Protein AF-A0A523G3W2-F1 (afdb_monomer_lite)

Foldseek 3Di:
DDDDPPDDPDPPDQDQQKDKAFWDDDPDQAIDGDNVHDIWIKGFAAALVRHGPWIKIDHPVCQLRIGTHPCPDQKHPLNLLVVQLVVLHEFEEDDGPVRCSVVVVGGMYGRDPVDQLLVSNPSHQAYEHQPPDPVVVVVSQVSNVVPDPDHHRHYDHPPDD

Radius of gyration: 18.16 Å; chains: 1; bounding box: 50×39×63 Å

pLDDT: mean 83.38, std 17.37, range [35.06, 98.19]

Sequence (161 aa):
MTADTQQAQAPPARVPVGFTTRIVLVGGGRFIHDPAGELAQIAGLRDRFDAIEDLVGWFPDTPGRWYLREGLSPVLGARELALAASFGDAIAIHPTPAAWVAAGGEGVCILDWRCSLAGCFEGVTAITTGHLEPGVAREIEKRLKRNFWRGLPRIGGRRGR

Structure (mmCIF, N/CA/C/O backbone):
data_AF-A0A523G3W2-F1
#
_entry.id   AF-A0A523G3W2-F1
#
loop_
_atom_site.group_PDB
_atom_site.id
_atom_site.type_symbol
_atom_site.label_atom_id
_atom_site.label_alt_id
_atom_site.label_comp_id
_atom_site.label_asym_id
_atom_site.label_entity_id
_atom_site.label_seq_id
_atom_site.pdbx_PDB_ins_code
_atom_site.Cartn_x
_atom_site.Cartn_y
_atom_site.Cartn_z
_atom_site.occupancy
_atom_site.B_iso_or_equiv
_atom_site.auth_seq_id
_atom_site.auth_comp_id
_atom_site.auth_asym_id
_atom_site.auth_atom_id
_atom_site.pdbx_PDB_model_num
ATOM 1 N N . MET A 1 1 ? 27.349 11.538 44.887 1.00 47.91 1 MET A N 1
ATOM 2 C CA . MET A 1 1 ? 26.063 11.253 44.216 1.00 47.91 1 MET A CA 1
ATOM 3 C C . MET A 1 1 ? 26.002 12.123 42.971 1.00 47.91 1 MET A C 1
ATOM 5 O O . MET A 1 1 ? 25.568 13.261 43.046 1.00 47.91 1 MET A O 1
ATOM 9 N N . THR A 1 2 ? 26.569 11.643 41.869 1.00 49.28 2 THR A N 1
ATOM 10 C CA . THR A 1 2 ? 26.552 12.318 40.563 1.00 49.28 2 THR A CA 1
ATOM 11 C C . THR A 1 2 ? 25.380 11.772 39.763 1.00 49.28 2 THR A C 1
ATOM 13 O O . THR A 1 2 ? 25.231 10.559 39.655 1.00 49.28 2 THR A O 1
ATOM 16 N N . ALA A 1 3 ? 24.519 12.669 39.288 1.00 48.66 3 ALA A N 1
ATOM 17 C CA . ALA A 1 3 ? 23.327 12.338 38.525 1.00 48.66 3 ALA A CA 1
ATOM 18 C C . ALA A 1 3 ? 23.711 11.737 37.164 1.00 48.66 3 ALA A C 1
ATOM 20 O O . ALA A 1 3 ? 24.388 12.389 36.368 1.00 48.66 3 ALA A O 1
ATOM 21 N N . ASP A 1 4 ? 23.268 10.504 36.918 1.00 53.09 4 ASP A N 1
ATOM 22 C CA . ASP A 1 4 ? 23.273 9.879 35.599 1.00 53.09 4 ASP A CA 1
ATOM 23 C C . ASP A 1 4 ? 22.257 10.604 34.714 1.00 53.09 4 ASP A C 1
ATOM 25 O O . ASP A 1 4 ? 21.041 10.437 34.836 1.00 53.09 4 ASP A O 1
ATOM 29 N N . THR A 1 5 ? 22.764 11.446 33.819 1.00 59.25 5 THR A N 1
ATOM 30 C CA . THR A 1 5 ? 21.982 11.989 32.711 1.00 59.25 5 THR A CA 1
ATOM 31 C C . THR A 1 5 ? 21.742 10.847 31.727 1.00 59.25 5 THR A C 1
ATOM 33 O O . THR A 1 5 ? 22.611 10.532 30.916 1.00 59.25 5 THR A O 1
ATOM 36 N N . GLN A 1 6 ? 20.569 10.210 31.797 1.00 50.75 6 GLN A N 1
ATOM 37 C CA . GLN A 1 6 ? 20.107 9.299 30.750 1.00 50.75 6 GLN A CA 1
ATOM 38 C C . GLN A 1 6 ? 20.016 10.072 29.429 1.00 50.75 6 GLN A C 1
ATOM 40 O O . GLN A 1 6 ? 19.106 10.869 29.205 1.00 50.75 6 GLN A O 1
ATOM 45 N N . GLN A 1 7 ? 20.994 9.844 28.556 1.00 48.69 7 GLN A N 1
ATOM 46 C CA . GLN A 1 7 ? 20.959 10.278 27.168 1.00 48.69 7 GLN A CA 1
ATOM 47 C C . GLN A 1 7 ? 19.760 9.609 26.493 1.00 48.69 7 GLN A C 1
ATOM 49 O O . GLN A 1 7 ? 19.732 8.390 26.323 1.00 48.69 7 GLN A O 1
ATOM 54 N N . ALA A 1 8 ? 18.758 10.409 26.126 1.00 54.47 8 ALA A N 1
ATOM 55 C CA . ALA A 1 8 ? 17.658 9.957 25.292 1.00 54.47 8 ALA A CA 1
ATOM 56 C C . ALA A 1 8 ? 18.246 9.400 23.988 1.00 54.47 8 ALA A C 1
ATOM 58 O O . ALA A 1 8 ? 18.846 10.137 23.202 1.00 54.47 8 ALA A O 1
ATOM 59 N N . GLN A 1 9 ? 18.123 8.087 23.787 1.00 41.81 9 GLN A N 1
ATOM 60 C CA . GLN A 1 9 ? 18.477 7.446 22.527 1.00 41.81 9 GLN A CA 1
ATOM 61 C C . GLN A 1 9 ? 17.684 8.126 21.412 1.00 41.81 9 GLN A C 1
ATOM 63 O O . GLN A 1 9 ? 16.452 8.169 21.454 1.00 41.81 9 GLN A O 1
ATOM 68 N N . ALA A 1 10 ? 18.398 8.677 20.428 1.00 47.41 10 ALA A N 1
ATOM 69 C CA . ALA A 1 10 ? 17.774 9.154 19.207 1.00 47.41 10 ALA A CA 1
ATOM 70 C C . ALA A 1 10 ? 16.936 8.007 18.615 1.00 47.41 10 ALA A C 1
ATOM 72 O O . ALA A 1 10 ? 17.406 6.861 18.614 1.00 47.41 10 ALA A O 1
ATOM 73 N N . PRO A 1 11 ? 15.706 8.275 18.143 1.00 48.88 11 PRO A N 1
ATOM 74 C CA . PRO A 1 11 ? 14.906 7.244 17.503 1.00 48.88 11 PRO A CA 1
ATOM 75 C C . PRO A 1 11 ? 15.721 6.628 16.356 1.00 48.88 11 PRO A C 1
ATOM 77 O O . PRO A 1 11 ? 16.436 7.362 15.663 1.00 48.88 11 PRO A O 1
ATOM 80 N N . PRO A 1 12 ? 15.661 5.299 16.160 1.00 49.03 12 PRO A N 1
ATOM 81 C CA . PRO A 1 12 ? 16.394 4.658 15.079 1.00 49.03 12 PRO A CA 1
ATOM 82 C C . PRO A 1 12 ? 16.034 5.328 13.750 1.00 49.03 12 PRO A C 1
ATOM 84 O O . PRO A 1 12 ? 14.876 5.693 13.523 1.00 49.03 12 PRO A O 1
ATOM 87 N N . ALA A 1 13 ? 17.033 5.505 12.881 1.00 51.28 13 ALA A N 1
ATOM 88 C CA . ALA A 1 13 ? 16.812 6.020 11.537 1.00 51.28 13 ALA A CA 1
ATOM 89 C C . ALA A 1 13 ? 15.697 5.202 10.868 1.00 51.28 13 ALA A C 1
ATOM 91 O O . ALA A 1 13 ? 15.768 3.971 10.832 1.00 51.28 13 ALA A O 1
ATOM 92 N N . ARG A 1 14 ? 14.644 5.877 10.384 1.00 56.44 14 ARG A N 1
ATOM 93 C CA . ARG A 1 14 ? 13.541 5.196 9.697 1.00 56.44 14 ARG A CA 1
ATOM 94 C C . ARG A 1 14 ? 14.113 4.465 8.485 1.00 56.44 14 ARG A C 1
ATOM 96 O O . ARG A 1 14 ? 14.764 5.078 7.640 1.00 56.44 14 ARG A O 1
ATOM 103 N N . VAL A 1 15 ? 13.870 3.159 8.415 1.00 58.75 15 VAL A N 1
ATOM 104 C CA . VAL A 1 15 ? 14.192 2.359 7.231 1.00 58.75 15 VAL A CA 1
ATOM 105 C C . VAL A 1 15 ? 13.437 2.970 6.045 1.00 58.75 15 VAL A C 1
ATOM 107 O O . VAL A 1 15 ? 12.243 3.249 6.188 1.00 58.75 15 VAL A O 1
ATOM 110 N N . PRO A 1 16 ? 14.092 3.207 4.894 1.00 65.62 16 PRO A N 1
ATOM 111 C CA . PRO A 1 16 ? 13.412 3.714 3.713 1.00 65.62 16 PRO A CA 1
ATOM 112 C C . PRO A 1 16 ? 12.199 2.846 3.378 1.00 65.62 16 PRO A C 1
ATOM 114 O O . PRO A 1 16 ? 12.294 1.622 3.281 1.00 65.62 16 PRO A O 1
ATOM 117 N N . VAL A 1 17 ? 11.053 3.496 3.201 1.00 80.56 17 VAL A N 1
ATOM 118 C CA . VAL A 1 17 ? 9.773 2.837 2.903 1.00 80.56 17 VAL A CA 1
ATOM 119 C C . VAL A 1 17 ? 9.744 2.293 1.465 1.00 80.56 17 VAL A C 1
ATOM 121 O O . VAL A 1 17 ? 8.943 1.420 1.130 1.00 80.56 17 VAL A O 1
ATOM 124 N N . GLY A 1 18 ? 10.677 2.751 0.628 1.00 87.88 18 GLY A N 1
ATOM 125 C CA . GLY A 1 18 ? 10.886 2.240 -0.714 1.00 87.88 18 GLY A CA 1
ATOM 126 C C . GLY A 1 18 ? 12.317 2.402 -1.216 1.00 87.88 18 GLY A C 1
ATOM 127 O O . GLY A 1 18 ? 13.159 3.039 -0.581 1.00 87.88 18 GLY A O 1
ATOM 128 N N . PHE A 1 19 ? 12.577 1.801 -2.369 1.00 93.56 19 PHE A N 1
ATOM 129 C CA . PHE A 1 19 ? 13.836 1.870 -3.099 1.00 93.56 19 PHE A CA 1
ATOM 130 C C . PHE A 1 19 ? 13.562 1.874 -4.603 1.00 93.56 19 PHE A C 1
ATOM 132 O O . PHE A 1 19 ? 12.473 1.524 -5.053 1.00 93.56 19 PHE A O 1
ATOM 139 N N . THR A 1 20 ? 14.555 2.257 -5.397 1.00 96.31 20 THR A N 1
ATOM 140 C CA . THR A 1 20 ? 14.437 2.272 -6.856 1.00 96.31 20 THR A CA 1
ATOM 141 C C . THR A 1 20 ? 15.146 1.062 -7.455 1.00 96.31 20 THR A C 1
ATOM 143 O O . THR A 1 20 ? 16.263 0.736 -7.054 1.00 96.31 20 THR A O 1
ATOM 146 N N . THR A 1 21 ? 14.518 0.401 -8.424 1.00 97.25 21 THR A N 1
ATOM 147 C CA . THR A 1 21 ? 15.160 -0.655 -9.219 1.00 97.25 21 THR A CA 1
ATOM 148 C C . THR A 1 21 ? 14.570 -0.723 -10.625 1.00 97.25 21 THR A C 1
ATOM 150 O O . THR A 1 21 ? 13.637 0.013 -10.939 1.00 97.25 21 THR A O 1
ATOM 153 N N . ARG A 1 22 ? 15.114 -1.581 -11.489 1.00 98.12 22 ARG A N 1
ATOM 154 C CA . ARG A 1 22 ? 14.573 -1.816 -12.829 1.00 98.12 22 ARG A CA 1
ATOM 155 C C . ARG A 1 22 ? 13.650 -3.029 -12.847 1.00 98.12 22 ARG A C 1
ATOM 157 O O . ARG A 1 22 ? 13.978 -4.081 -12.290 1.00 98.12 22 ARG A O 1
ATOM 164 N N . ILE A 1 23 ? 12.485 -2.862 -13.466 1.00 98.19 23 ILE A N 1
ATOM 165 C CA . ILE A 1 23 ? 11.457 -3.898 -13.565 1.00 98.19 23 ILE A CA 1
ATOM 166 C C . ILE A 1 23 ? 10.953 -4.044 -14.996 1.00 98.19 23 ILE A C 1
ATOM 168 O O . ILE A 1 23 ? 10.959 -3.098 -15.783 1.00 98.19 23 ILE A O 1
ATOM 172 N N . VAL A 1 24 ? 10.450 -5.231 -15.306 1.00 98.12 24 VAL A N 1
ATOM 173 C CA . VAL A 1 24 ? 9.630 -5.484 -16.492 1.00 98.12 24 VAL A CA 1
ATOM 174 C C . VAL A 1 24 ? 8.253 -5.920 -16.024 1.00 98.12 24 VAL A C 1
ATOM 176 O O . VAL A 1 24 ? 8.119 -6.702 -15.077 1.00 98.12 24 VAL A O 1
ATOM 179 N N . LEU A 1 25 ? 7.218 -5.398 -16.679 1.00 97.56 25 LEU A N 1
ATOM 180 C CA . LEU A 1 25 ? 5.854 -5.833 -16.425 1.00 97.56 25 LEU A CA 1
ATOM 181 C C . LEU A 1 25 ? 5.644 -7.228 -16.995 1.00 97.56 25 LEU A C 1
ATOM 183 O O . LEU A 1 25 ? 5.940 -7.492 -18.159 1.00 97.56 25 LEU A O 1
ATOM 187 N N . VAL A 1 26 ? 5.054 -8.093 -16.183 1.00 94.94 26 VAL A N 1
ATOM 188 C CA . VAL A 1 26 ? 4.529 -9.379 -16.634 1.00 94.94 26 VAL A CA 1
ATOM 189 C C . VAL A 1 26 ? 3.002 -9.323 -16.571 1.00 94.94 26 VAL A C 1
ATOM 191 O O . VAL A 1 26 ? 2.415 -8.487 -15.876 1.00 94.94 26 VAL A O 1
ATOM 194 N N . GLY A 1 27 ? 2.330 -10.139 -17.385 1.00 91.88 27 GLY A N 1
ATOM 195 C CA . GLY A 1 27 ? 0.873 -10.083 -17.534 1.00 91.88 27 GLY A CA 1
ATOM 196 C C . GLY A 1 27 ? 0.116 -10.131 -16.197 1.00 91.88 27 GLY A C 1
ATOM 197 O O . GLY A 1 27 ? 0.597 -10.676 -15.207 1.00 91.88 27 GLY A O 1
ATOM 198 N N . GLY A 1 28 ? -1.093 -9.562 -16.164 1.00 89.56 28 GLY A N 1
ATOM 199 C CA . GLY A 1 28 ? -1.961 -9.625 -14.980 1.00 89.56 28 GLY A CA 1
ATOM 200 C C . GLY A 1 28 ? -1.656 -8.601 -13.879 1.00 89.56 28 GLY A C 1
ATOM 201 O O . GLY A 1 28 ? -2.013 -8.837 -12.729 1.00 89.56 28 GLY A O 1
ATOM 202 N N . GLY A 1 29 ? -1.023 -7.469 -14.207 1.00 92.94 29 GLY A N 1
ATOM 203 C CA . GLY A 1 29 ? -0.720 -6.413 -13.227 1.00 92.94 29 GLY A CA 1
ATOM 204 C C . GLY A 1 29 ? 0.495 -6.733 -12.355 1.00 92.94 29 GLY A C 1
ATOM 205 O O . GLY A 1 29 ? 0.543 -6.352 -11.184 1.00 92.94 29 GLY A O 1
ATOM 206 N N . ARG A 1 30 ? 1.453 -7.468 -12.925 1.00 96.38 30 ARG A N 1
ATOM 207 C CA . ARG A 1 30 ? 2.603 -8.036 -12.230 1.00 96.38 30 ARG A CA 1
ATOM 208 C C . ARG A 1 30 ? 3.915 -7.450 -12.722 1.00 96.38 30 ARG A C 1
ATOM 210 O O . ARG A 1 30 ? 3.969 -6.867 -13.803 1.00 96.38 30 ARG A O 1
ATOM 217 N N . PHE A 1 31 ? 4.981 -7.636 -11.953 1.00 97.38 31 PHE A N 1
ATOM 218 C CA . PHE A 1 31 ? 6.328 -7.281 -12.391 1.00 97.38 31 PHE A CA 1
ATOM 219 C C . PHE A 1 31 ? 7.380 -8.269 -11.889 1.00 97.38 31 PHE A C 1
ATOM 221 O O . PHE A 1 31 ? 7.183 -8.950 -10.883 1.00 97.38 31 PHE A O 1
ATOM 228 N N . ILE A 1 32 ? 8.519 -8.293 -12.576 1.00 97.56 32 ILE A N 1
ATOM 229 C CA . ILE A 1 32 ? 9.749 -8.958 -12.136 1.00 97.56 32 ILE A CA 1
ATOM 230 C C . ILE A 1 32 ? 10.911 -7.965 -12.161 1.00 97.56 32 ILE A C 1
ATOM 232 O O . ILE A 1 32 ? 10.867 -6.970 -12.884 1.00 97.56 32 ILE A O 1
ATOM 236 N N . HIS A 1 33 ? 11.952 -8.234 -11.374 1.00 96.81 33 HIS A N 1
ATOM 237 C CA . HIS A 1 33 ? 13.202 -7.481 -11.450 1.00 96.81 33 HIS A CA 1
ATOM 238 C C . HIS A 1 33 ? 13.967 -7.850 -12.723 1.00 96.81 33 HIS A C 1
ATOM 240 O O . HIS A 1 33 ? 14.199 -9.032 -12.976 1.00 96.81 33 HIS A O 1
ATOM 246 N N . ASP A 1 34 ? 14.407 -6.842 -13.470 1.00 97.50 34 ASP A N 1
ATOM 247 C CA . ASP A 1 34 ? 15.191 -7.022 -14.688 1.00 97.50 34 ASP A CA 1
ATOM 248 C C . ASP A 1 34 ? 16.155 -5.834 -14.860 1.00 97.50 34 ASP A C 1
ATOM 250 O O . ASP A 1 34 ? 15.688 -4.703 -15.003 1.00 97.50 34 ASP A O 1
ATOM 254 N N . PRO A 1 35 ? 17.486 -6.042 -14.879 1.00 96.50 35 PRO A N 1
ATOM 255 C CA . PRO A 1 35 ? 18.461 -4.974 -15.113 1.00 96.50 35 PRO A CA 1
ATOM 256 C C . PRO A 1 35 ? 18.299 -4.225 -16.445 1.00 96.50 35 PRO A C 1
ATOM 258 O O . PRO A 1 35 ? 18.747 -3.084 -16.548 1.00 96.50 35 PRO A O 1
ATOM 261 N N . ALA A 1 36 ? 17.677 -4.835 -17.456 1.00 97.50 36 ALA A N 1
ATOM 262 C CA . ALA A 1 36 ? 17.349 -4.199 -18.732 1.00 97.50 36 ALA A CA 1
ATOM 263 C C . ALA A 1 36 ? 15.967 -3.518 -18.726 1.00 97.50 36 ALA A C 1
ATOM 265 O O . ALA A 1 36 ? 15.605 -2.848 -19.694 1.00 97.50 36 ALA A O 1
ATOM 266 N N . GLY A 1 37 ? 15.204 -3.675 -17.643 1.00 97.56 37 GLY A N 1
ATOM 267 C CA . GLY A 1 37 ? 13.868 -3.123 -17.474 1.00 97.56 37 GLY A CA 1
ATOM 268 C C . GLY A 1 37 ? 13.827 -1.610 -17.271 1.00 97.56 37 GLY A C 1
ATOM 269 O O . GLY A 1 37 ? 14.842 -0.904 -17.272 1.00 97.56 37 GLY A O 1
ATOM 270 N N . GLU A 1 38 ? 12.621 -1.104 -17.053 1.00 97.94 38 GLU A N 1
ATOM 271 C CA . GLU A 1 38 ? 12.352 0.309 -16.808 1.00 97.94 38 GLU A CA 1
ATOM 272 C C . GLU A 1 38 ? 12.528 0.651 -15.325 1.00 97.94 38 GLU A C 1
ATOM 274 O O . GLU A 1 38 ? 12.247 -0.162 -14.443 1.00 97.94 38 GLU A O 1
ATOM 279 N N . LEU A 1 39 ? 13.028 1.856 -15.040 1.00 98.19 39 LEU A N 1
ATOM 280 C CA . LEU A 1 39 ? 13.270 2.312 -13.676 1.00 98.19 39 LEU A CA 1
ATOM 281 C C . LEU A 1 39 ? 11.937 2.558 -12.950 1.00 98.19 39 LEU A C 1
ATOM 283 O O . LEU A 1 39 ? 11.132 3.385 -13.371 1.00 98.19 39 LEU A O 1
ATOM 287 N N . ALA A 1 40 ? 11.731 1.876 -11.829 1.00 97.94 40 ALA A N 1
ATOM 288 C CA . ALA A 1 40 ? 10.527 1.956 -11.017 1.00 97.94 40 ALA A CA 1
ATOM 289 C C . ALA A 1 40 ? 10.857 2.193 -9.542 1.00 97.94 40 ALA A C 1
ATOM 291 O O . ALA A 1 40 ? 11.912 1.797 -9.038 1.00 97.94 40 ALA A O 1
ATOM 292 N N . GLN A 1 41 ? 9.916 2.822 -8.842 1.00 97.56 41 GLN A N 1
ATOM 293 C CA . GLN A 1 41 ? 9.912 2.867 -7.384 1.00 97.56 41 GLN A CA 1
ATOM 294 C C . GLN A 1 41 ? 9.249 1.606 -6.847 1.00 97.56 41 GLN A C 1
ATOM 296 O O . GLN A 1 41 ? 8.223 1.184 -7.377 1.00 97.56 41 GLN A O 1
ATOM 301 N N . ILE A 1 42 ? 9.828 1.032 -5.797 1.00 97.06 42 ILE A N 1
ATOM 302 C CA . ILE A 1 42 ? 9.356 -0.177 -5.126 1.00 97.06 42 ILE A CA 1
ATOM 303 C C . ILE A 1 42 ? 9.115 0.133 -3.655 1.00 97.06 42 ILE A C 1
ATOM 305 O O . ILE A 1 42 ? 9.978 0.720 -3.007 1.00 97.06 42 ILE A O 1
ATOM 309 N N . ALA A 1 43 ? 7.990 -0.323 -3.112 1.00 95.56 43 ALA A N 1
ATOM 310 C CA . ALA A 1 43 ? 7.744 -0.385 -1.676 1.00 95.56 43 ALA A CA 1
ATOM 311 C C . ALA A 1 43 ? 7.488 -1.827 -1.230 1.00 95.56 43 ALA A C 1
ATOM 313 O O . ALA A 1 43 ? 6.874 -2.619 -1.949 1.00 95.56 43 ALA A O 1
ATOM 314 N N . GLY A 1 44 ? 7.963 -2.159 -0.029 1.00 93.31 44 GLY A N 1
ATOM 315 C CA . GLY A 1 44 ? 7.678 -3.445 0.601 1.00 93.31 44 GLY A CA 1
ATOM 316 C C . GLY A 1 44 ? 6.300 -3.440 1.250 1.00 93.31 44 GLY A C 1
ATOM 317 O O . GLY A 1 44 ? 6.011 -2.571 2.072 1.00 93.31 44 GLY A O 1
ATOM 318 N N . LEU A 1 45 ? 5.468 -4.423 0.915 1.00 91.94 45 LEU A N 1
ATOM 319 C CA . LEU A 1 45 ? 4.270 -4.733 1.681 1.00 91.94 45 LEU A CA 1
ATOM 320 C C . LEU A 1 45 ? 4.725 -5.521 2.895 1.00 91.94 45 LEU A C 1
ATOM 322 O O . LEU A 1 45 ? 5.303 -6.601 2.761 1.00 91.94 45 LEU A O 1
ATOM 326 N N . ARG A 1 46 ? 4.489 -4.950 4.069 1.00 91.38 46 ARG A N 1
ATOM 327 C CA . ARG A 1 46 ? 4.829 -5.572 5.340 1.00 91.38 46 ARG A CA 1
ATOM 328 C C . ARG A 1 46 ? 3.572 -6.081 6.017 1.00 91.38 46 ARG A C 1
ATOM 330 O O . ARG A 1 46 ? 2.546 -5.399 5.977 1.00 91.38 46 ARG A O 1
ATOM 337 N N . ASP A 1 47 ? 3.670 -7.247 6.637 1.00 90.81 47 ASP A N 1
ATOM 338 C CA . ASP A 1 47 ? 2.627 -7.770 7.507 1.00 90.81 47 ASP A CA 1
ATOM 339 C C . ASP A 1 47 ? 2.541 -6.968 8.818 1.00 90.81 47 ASP A C 1
ATOM 341 O O . ASP A 1 47 ? 3.261 -5.992 9.057 1.00 90.81 47 ASP A O 1
ATOM 345 N N . ARG A 1 48 ? 1.653 -7.398 9.716 1.00 89.00 48 ARG A N 1
ATOM 346 C CA . ARG A 1 48 ? 1.499 -6.773 11.038 1.00 89.00 48 ARG A CA 1
ATOM 347 C C . ARG A 1 48 ? 2.720 -6.930 11.959 1.00 89.00 48 ARG A C 1
ATOM 349 O O . ARG A 1 48 ? 2.794 -6.236 12.970 1.00 89.00 48 ARG A O 1
ATOM 356 N N . PHE A 1 49 ? 3.636 -7.843 11.641 1.00 87.62 49 PHE A N 1
ATOM 357 C CA . PHE A 1 49 ? 4.871 -8.120 12.375 1.00 87.62 49 PHE A CA 1
ATOM 358 C C . PHE A 1 49 ? 6.108 -7.499 11.710 1.00 87.62 49 PHE A C 1
ATOM 360 O O . PHE A 1 49 ? 7.225 -7.767 12.146 1.00 87.62 49 PHE A O 1
ATOM 367 N N . ASP A 1 50 ? 5.908 -6.631 10.712 1.00 86.44 50 ASP A N 1
ATOM 368 C CA . ASP A 1 50 ? 6.951 -5.928 9.961 1.00 86.44 50 ASP A CA 1
ATOM 369 C C . ASP A 1 50 ? 7.743 -6.796 8.961 1.00 86.44 50 ASP A C 1
ATOM 371 O O . ASP A 1 50 ? 8.716 -6.320 8.363 1.0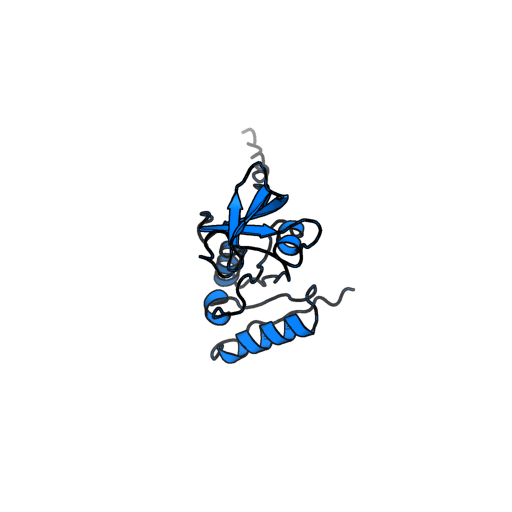0 86.44 50 ASP A O 1
ATOM 375 N N . ALA A 1 51 ? 7.324 -8.043 8.726 1.00 89.19 51 ALA A N 1
ATOM 376 C CA . ALA A 1 51 ? 7.927 -8.933 7.739 1.00 89.19 51 ALA A CA 1
ATOM 377 C C . ALA A 1 51 ? 7.456 -8.578 6.323 1.00 89.19 51 ALA A C 1
ATOM 379 O O . ALA A 1 51 ? 6.280 -8.306 6.106 1.00 89.19 51 ALA A O 1
ATOM 380 N N . ILE A 1 52 ? 8.367 -8.579 5.342 1.00 90.81 52 ILE A N 1
ATOM 381 C CA . ILE A 1 52 ? 8.013 -8.311 3.940 1.00 90.81 52 ILE A CA 1
ATOM 382 C C . ILE A 1 52 ? 7.268 -9.526 3.375 1.00 90.81 52 ILE A C 1
ATOM 384 O O . ILE A 1 52 ? 7.864 -10.590 3.220 1.00 90.81 52 ILE A O 1
ATOM 388 N N . GLU A 1 53 ? 5.995 -9.347 3.030 1.00 92.56 53 GLU A N 1
ATOM 389 C CA . GLU A 1 53 ? 5.165 -10.363 2.372 1.00 92.56 53 GLU A CA 1
ATOM 390 C C . GLU A 1 53 ? 5.191 -10.230 0.850 1.00 92.56 53 GLU A C 1
ATOM 392 O O . GLU A 1 53 ? 5.112 -11.226 0.140 1.00 92.56 53 GLU A O 1
ATOM 397 N N . ASP A 1 54 ? 5.296 -9.007 0.331 1.00 93.94 54 ASP A N 1
ATOM 398 C CA . ASP A 1 54 ? 5.213 -8.744 -1.105 1.00 93.94 54 ASP A CA 1
ATOM 399 C C . ASP A 1 54 ? 5.873 -7.403 -1.461 1.00 93.94 54 ASP A C 1
ATOM 401 O O . ASP A 1 54 ? 6.304 -6.646 -0.589 1.00 93.94 54 ASP A O 1
ATOM 405 N N . LEU A 1 55 ? 5.947 -7.090 -2.753 1.00 95.81 55 LEU A N 1
ATOM 406 C CA . LEU A 1 55 ? 6.427 -5.816 -3.273 1.00 95.81 55 LEU A CA 1
ATOM 407 C C . LEU A 1 55 ? 5.376 -5.177 -4.183 1.00 95.81 55 LEU A C 1
ATOM 409 O O . LEU A 1 55 ? 4.749 -5.850 -5.003 1.00 95.81 55 LEU A O 1
ATOM 413 N N . VAL A 1 56 ? 5.253 -3.855 -4.098 1.00 97.25 56 VAL A N 1
ATOM 414 C CA . VAL A 1 56 ? 4.495 -3.042 -5.053 1.00 97.25 56 VAL A CA 1
ATOM 415 C C . VAL A 1 56 ? 5.439 -2.093 -5.767 1.00 97.25 56 VAL A C 1
ATOM 417 O O . VAL A 1 56 ? 6.264 -1.439 -5.133 1.00 97.25 56 VAL A O 1
ATOM 420 N N . GLY A 1 57 ? 5.316 -2.034 -7.089 1.00 97.12 57 GLY A N 1
ATOM 421 C CA . GLY A 1 57 ? 6.106 -1.170 -7.952 1.00 97.12 57 GLY A CA 1
ATOM 422 C C . GLY A 1 57 ? 5.243 -0.201 -8.750 1.00 97.12 57 GLY A C 1
ATOM 423 O O . GLY A 1 57 ? 4.126 -0.537 -9.141 1.00 97.12 57 GLY A O 1
ATOM 424 N N . TRP A 1 58 ? 5.754 0.997 -9.014 1.00 97.75 58 TRP A N 1
ATOM 425 C CA . TRP A 1 58 ? 5.144 1.971 -9.922 1.00 97.75 58 TRP A CA 1
ATOM 426 C C . TRP A 1 58 ? 6.217 2.750 -10.678 1.00 97.75 58 TRP A C 1
ATOM 428 O O . TRP A 1 58 ? 7.330 2.957 -10.182 1.00 97.75 58 TRP A O 1
ATOM 438 N N . PHE A 1 59 ? 5.874 3.208 -11.880 1.00 97.38 59 PHE A N 1
ATOM 439 C CA . PHE A 1 59 ? 6.761 4.073 -12.651 1.00 97.38 59 PHE A CA 1
ATOM 440 C C . PHE A 1 59 ? 6.615 5.526 -12.179 1.00 97.38 59 PHE A C 1
ATOM 442 O O . PHE A 1 59 ? 5.482 5.968 -11.951 1.00 97.38 59 PHE A O 1
ATOM 449 N N . PRO A 1 60 ? 7.718 6.287 -12.033 1.00 94.94 60 PRO A N 1
ATOM 450 C CA . PRO A 1 60 ? 7.673 7.680 -11.581 1.00 94.94 60 PRO A CA 1
ATOM 451 C C . PRO A 1 60 ? 6.762 8.580 -12.421 1.00 94.94 60 PRO A C 1
ATOM 453 O O . PRO A 1 60 ? 6.097 9.449 -11.866 1.00 94.94 60 PRO A O 1
ATOM 456 N N . ASP A 1 61 ? 6.678 8.322 -13.728 1.00 96.12 61 ASP A N 1
ATOM 457 C CA . ASP A 1 61 ? 5.859 9.105 -14.660 1.00 96.12 61 ASP A CA 1
ATOM 458 C C . ASP A 1 61 ? 4.364 8.750 -14.586 1.00 96.12 61 ASP A C 1
ATOM 460 O O . ASP A 1 61 ? 3.511 9.486 -15.080 1.00 96.12 61 ASP A O 1
ATOM 464 N N . THR A 1 62 ? 4.015 7.625 -13.949 1.00 95.38 62 THR A N 1
ATOM 465 C CA . THR A 1 62 ? 2.626 7.165 -13.787 1.00 95.38 62 THR A CA 1
ATOM 466 C C . THR A 1 62 ? 2.344 6.653 -12.364 1.00 95.38 62 THR A C 1
ATOM 468 O O . THR A 1 62 ? 1.888 5.524 -12.183 1.00 95.38 62 THR A O 1
ATOM 471 N N . PRO A 1 63 ? 2.514 7.485 -11.315 1.00 94.50 63 PRO A N 1
ATOM 472 C CA . PRO A 1 63 ? 2.452 7.048 -9.912 1.00 94.50 63 PRO A CA 1
ATOM 473 C C . PRO A 1 63 ? 1.050 6.612 -9.452 1.00 94.50 63 PRO A C 1
ATOM 475 O O . PRO A 1 63 ? 0.892 6.028 -8.380 1.00 94.50 63 PRO A O 1
ATOM 478 N N . GLY A 1 64 ? 0.019 6.903 -10.253 1.00 93.44 64 GLY A N 1
ATOM 479 C CA . GLY A 1 64 ? -1.350 6.421 -10.058 1.00 93.44 64 GLY A CA 1
ATOM 480 C C . GLY A 1 64 ? -1.596 4.993 -10.549 1.00 93.44 64 GLY A C 1
ATOM 481 O O . GLY A 1 64 ? -2.681 4.465 -10.325 1.00 93.44 64 GLY A O 1
ATOM 482 N N . ARG A 1 65 ? -0.622 4.362 -11.217 1.00 95.56 65 ARG A N 1
ATOM 483 C CA . ARG A 1 65 ? -0.689 2.968 -11.659 1.00 95.56 65 ARG A CA 1
ATOM 484 C C . ARG A 1 65 ? 0.441 2.178 -11.010 1.00 95.56 65 ARG A C 1
ATOM 486 O O . ARG A 1 65 ? 1.604 2.551 -11.107 1.00 95.56 65 ARG A O 1
ATOM 493 N N . TRP A 1 66 ? 0.086 1.068 -10.377 1.00 96.75 66 TRP A N 1
ATOM 494 C CA . TRP A 1 66 ? 1.030 0.200 -9.683 1.00 96.75 66 TRP A CA 1
ATOM 495 C C . TRP A 1 66 ? 0.839 -1.264 -10.067 1.00 96.75 66 TRP A C 1
ATOM 497 O O . TRP A 1 66 ? -0.184 -1.656 -10.632 1.00 96.75 66 TRP A O 1
ATOM 507 N N . TYR A 1 67 ? 1.850 -2.058 -9.743 1.00 97.06 67 TYR A N 1
ATOM 508 C CA . TYR A 1 67 ? 1.974 -3.466 -10.085 1.00 97.06 67 TYR A CA 1
ATOM 509 C C . TYR A 1 67 ? 2.464 -4.224 -8.858 1.00 97.06 67 TYR A C 1
ATOM 511 O O . TYR A 1 67 ? 3.289 -3.716 -8.103 1.00 97.06 67 TYR A O 1
ATOM 519 N N . LEU A 1 68 ? 1.962 -5.434 -8.651 1.00 96.19 68 LEU A N 1
ATOM 520 C CA . LEU A 1 68 ? 2.316 -6.267 -7.500 1.00 96.19 68 LEU A CA 1
ATOM 521 C C . LEU A 1 68 ? 3.247 -7.383 -7.943 1.00 96.19 68 LEU A C 1
ATOM 523 O O . LEU A 1 68 ? 3.045 -7.940 -9.019 1.00 96.19 68 LEU A O 1
ATOM 527 N N . ARG A 1 69 ? 4.211 -7.778 -7.117 1.00 95.88 69 ARG A N 1
ATOM 528 C CA . ARG A 1 69 ? 5.061 -8.924 -7.447 1.00 95.88 69 ARG A CA 1
ATOM 529 C C . ARG A 1 69 ? 4.265 -10.228 -7.336 1.00 95.88 69 ARG A C 1
ATOM 531 O O . ARG A 1 69 ? 3.970 -10.838 -8.358 1.00 95.88 69 ARG A O 1
ATOM 538 N N . GLU A 1 70 ? 3.819 -10.582 -6.134 1.00 93.81 70 GLU A N 1
ATOM 539 C CA . GLU A 1 70 ? 3.110 -11.842 -5.844 1.00 93.81 70 GLU A CA 1
ATOM 540 C C . GLU A 1 70 ? 1.617 -11.626 -5.537 1.00 93.81 70 GLU A C 1
ATOM 542 O O . GLU A 1 70 ? 0.764 -12.456 -5.843 1.00 93.81 70 GLU A O 1
ATOM 547 N N . GLY A 1 71 ? 1.240 -10.434 -5.065 1.00 91.31 71 GLY A N 1
ATOM 548 C CA . GLY A 1 71 ? -0.141 -9.987 -4.827 1.00 91.31 71 GLY A CA 1
ATOM 549 C C . GLY A 1 71 ? -0.764 -10.673 -3.635 1.00 91.31 71 GLY A C 1
ATOM 550 O O . GLY A 1 71 ? -1.912 -11.103 -3.701 1.00 91.31 71 GLY A O 1
ATOM 551 N N . LEU A 1 72 ? 0.038 -10.814 -2.586 1.00 89.75 72 LEU A N 1
ATOM 552 C CA . LEU A 1 72 ? -0.314 -11.570 -1.392 1.00 89.75 72 LEU A CA 1
ATOM 553 C C . LEU A 1 72 ? -1.075 -10.722 -0.376 1.00 89.75 72 LEU A C 1
ATOM 555 O O . LEU A 1 72 ? -1.860 -11.266 0.394 1.00 89.75 72 LEU A O 1
ATOM 559 N N . SER A 1 73 ? -0.899 -9.398 -0.412 1.00 89.88 73 SER A N 1
ATOM 560 C CA . SER A 1 73 ? -1.570 -8.483 0.507 1.00 89.88 73 SER A CA 1
ATOM 561 C C . SER A 1 73 ? -2.367 -7.402 -0.237 1.00 89.88 73 SER A C 1
ATOM 563 O O . SER A 1 73 ? -1.875 -6.808 -1.202 1.00 89.88 73 SER A O 1
ATOM 565 N N . PRO A 1 74 ? -3.613 -7.121 0.195 1.00 92.25 74 PRO A N 1
ATOM 566 C CA . PRO A 1 74 ? -4.472 -6.134 -0.446 1.00 92.25 74 PRO A CA 1
ATOM 567 C C . PRO A 1 74 ? -4.185 -4.691 -0.005 1.00 92.25 74 PRO A C 1
ATOM 569 O O . PRO A 1 74 ? -4.811 -3.773 -0.541 1.00 92.25 74 PRO A O 1
ATOM 572 N N . VAL A 1 75 ? -3.300 -4.467 0.976 1.00 94.38 75 VAL A N 1
ATOM 573 C CA . VAL A 1 75 ? -3.028 -3.142 1.557 1.00 94.38 75 VAL A CA 1
ATOM 574 C C . VAL A 1 75 ? -1.541 -2.926 1.859 1.00 94.38 75 VAL A C 1
ATOM 576 O O . VAL A 1 75 ? -0.833 -3.844 2.265 1.00 94.38 75 VAL A O 1
ATOM 579 N N . LEU A 1 76 ? -1.081 -1.681 1.720 1.00 94.88 76 LEU A N 1
ATOM 580 C CA . LEU A 1 76 ? 0.121 -1.181 2.394 1.00 94.88 76 LEU A CA 1
ATOM 581 C C . LEU A 1 76 ? -0.241 -0.693 3.797 1.00 94.88 76 LEU A C 1
ATOM 583 O O . LEU A 1 76 ? -1.344 -0.184 4.005 1.00 94.88 76 LEU A O 1
ATOM 587 N N . GLY A 1 77 ? 0.714 -0.792 4.720 1.00 93.69 77 GLY A N 1
ATOM 588 C CA . GLY A 1 77 ? 0.563 -0.306 6.091 1.00 93.69 77 GLY A CA 1
ATOM 589 C C . GLY A 1 77 ? -0.230 -1.245 7.007 1.00 93.69 77 GLY A C 1
ATOM 590 O O . GLY A 1 77 ? -1.005 -0.789 7.847 1.00 93.69 77 GLY A O 1
ATOM 591 N N . ALA A 1 78 ? -0.103 -2.568 6.829 1.00 93.31 78 ALA A N 1
ATOM 592 C CA . ALA A 1 78 ? -0.837 -3.545 7.644 1.00 93.31 78 ALA A CA 1
ATOM 593 C C . ALA A 1 78 ? -0.456 -3.471 9.134 1.00 93.31 78 ALA A C 1
ATOM 595 O O . ALA A 1 78 ? -1.293 -3.698 10.009 1.00 93.31 78 ALA A O 1
ATOM 596 N N . ARG A 1 79 ? 0.794 -3.105 9.434 1.00 92.56 79 ARG A N 1
ATOM 597 C CA . ARG A 1 79 ? 1.258 -2.832 10.795 1.00 92.56 79 ARG A CA 1
ATOM 598 C C . ARG A 1 79 ? 0.570 -1.606 11.388 1.00 92.56 79 ARG A C 1
ATOM 600 O O . ARG A 1 79 ? 0.045 -1.685 12.492 1.00 92.56 79 ARG A O 1
ATOM 607 N N . GLU A 1 80 ? 0.536 -0.497 10.664 1.00 93.12 80 GLU A N 1
ATOM 608 C CA . GLU A 1 80 ? -0.117 0.751 11.064 1.00 93.12 80 GLU A CA 1
ATOM 609 C C . GLU A 1 80 ? -1.607 0.514 11.317 1.00 93.12 80 GLU A C 1
ATOM 611 O O . GLU A 1 80 ? -2.156 1.004 12.301 1.00 93.12 80 GLU A O 1
ATOM 616 N N . LEU A 1 81 ? -2.238 -0.306 10.477 1.00 92.88 81 LEU A N 1
ATOM 617 C CA . LEU A 1 81 ? -3.621 -0.744 10.629 1.00 92.88 81 LEU A CA 1
ATOM 618 C C . LEU A 1 81 ? -3.838 -1.537 11.927 1.00 92.88 81 LEU A C 1
ATOM 620 O O . LEU A 1 81 ? -4.766 -1.243 12.678 1.00 92.88 81 LEU A O 1
ATOM 624 N N . ALA A 1 82 ? -2.953 -2.492 12.229 1.00 92.25 82 ALA A N 1
ATOM 625 C CA . ALA A 1 82 ? -3.002 -3.277 13.462 1.00 92.25 82 ALA A CA 1
ATOM 626 C C . ALA A 1 82 ? -2.759 -2.419 14.717 1.00 92.25 82 ALA A C 1
ATOM 628 O O . ALA A 1 82 ? -3.415 -2.620 15.742 1.00 92.25 82 ALA A O 1
ATOM 629 N N . LEU A 1 83 ? -1.849 -1.443 14.638 1.00 92.62 83 LEU A N 1
ATOM 630 C CA . LEU A 1 83 ? -1.605 -0.479 15.711 1.00 92.62 83 LEU A CA 1
ATOM 631 C C . LEU A 1 83 ? -2.837 0.407 15.933 1.00 92.62 83 LEU A C 1
ATOM 633 O O . LEU A 1 83 ? -3.302 0.512 17.064 1.00 92.62 83 LEU A O 1
ATOM 637 N N . ALA A 1 84 ? -3.422 0.964 14.869 1.00 92.94 84 ALA A N 1
ATOM 638 C CA . ALA A 1 84 ? -4.634 1.777 14.956 1.00 92.94 84 ALA A CA 1
ATOM 639 C C . ALA A 1 84 ? -5.812 1.002 15.564 1.00 92.94 84 ALA A C 1
ATOM 641 O O . ALA A 1 84 ? -6.519 1.530 16.420 1.00 92.94 84 ALA A O 1
ATOM 642 N N . ALA A 1 85 ? -5.991 -0.267 15.188 1.00 91.50 85 ALA A N 1
ATOM 643 C CA . ALA A 1 85 ? -7.003 -1.133 15.787 1.00 91.50 85 ALA A CA 1
ATOM 644 C C . ALA A 1 85 ? -6.735 -1.414 17.278 1.00 91.50 85 ALA A C 1
ATOM 646 O O . ALA A 1 85 ? -7.665 -1.440 18.081 1.00 91.50 85 ALA A O 1
ATOM 647 N N . SER A 1 86 ? -5.467 -1.593 17.662 1.00 92.75 86 SER A N 1
ATOM 648 C CA . SER A 1 86 ? -5.080 -1.894 19.048 1.00 92.75 86 SER A CA 1
ATOM 649 C C . SER A 1 86 ? -5.201 -0.685 19.979 1.00 92.75 86 SER A C 1
ATOM 651 O O . SER A 1 86 ? -5.610 -0.834 21.128 1.00 92.75 86 SER A O 1
ATOM 653 N N . PHE A 1 87 ? -4.851 0.508 19.493 1.00 92.50 87 PHE A N 1
ATOM 654 C CA . PHE A 1 87 ? -4.847 1.741 20.287 1.00 92.50 87 PHE A CA 1
ATOM 655 C C . PHE A 1 87 ? -6.109 2.595 20.109 1.00 92.50 87 PHE A C 1
ATOM 657 O O . PHE A 1 87 ? -6.325 3.535 20.870 1.00 92.50 87 PHE A O 1
ATOM 664 N N . GLY A 1 88 ? -6.973 2.257 19.148 1.00 88.44 88 GLY A N 1
ATOM 665 C CA . GLY A 1 88 ? -8.166 3.039 18.825 1.00 88.44 88 GLY A CA 1
ATOM 666 C C . GLY A 1 88 ? -7.855 4.367 18.128 1.00 88.44 88 GLY A C 1
ATOM 667 O O . GLY A 1 88 ? -8.684 5.279 18.165 1.00 88.44 88 GLY A O 1
ATOM 668 N N . ASP A 1 89 ? -6.676 4.479 17.514 1.00 90.31 89 ASP A N 1
ATOM 669 C CA . ASP A 1 89 ? -6.232 5.675 16.808 1.00 90.31 89 ASP A CA 1
ATOM 670 C C . ASP A 1 89 ? -6.874 5.791 15.421 1.00 90.31 89 ASP A C 1
ATOM 672 O O . ASP A 1 89 ? -7.244 4.808 14.773 1.00 90.31 89 ASP A O 1
ATOM 676 N N . ALA A 1 90 ? -6.985 7.027 14.936 1.00 90.56 90 ALA A N 1
ATOM 677 C CA . ALA A 1 90 ? -7.434 7.279 13.577 1.00 90.56 90 ALA A CA 1
ATOM 678 C C . ALA A 1 90 ? -6.322 6.970 12.570 1.00 90.56 90 ALA A C 1
ATOM 680 O O . ALA A 1 90 ? -5.191 7.419 12.745 1.00 90.56 90 ALA A O 1
ATOM 681 N N . ILE A 1 91 ? -6.661 6.294 11.470 1.00 93.31 91 ILE A N 1
ATOM 682 C CA . ILE A 1 91 ? -5.687 5.955 10.428 1.00 93.31 91 ILE A CA 1
ATOM 683 C C . ILE A 1 91 ? -5.946 6.697 9.115 1.00 93.31 91 ILE A C 1
ATOM 685 O O . ILE A 1 91 ? -7.081 6.792 8.648 1.00 93.31 91 ILE A O 1
ATOM 689 N N . ALA A 1 92 ? -4.890 7.248 8.517 1.00 93.88 92 ALA A N 1
ATOM 690 C CA . ALA A 1 92 ? -4.971 7.914 7.220 1.00 93.88 92 ALA A CA 1
ATOM 691 C C . ALA A 1 92 ? -4.995 6.899 6.076 1.00 93.88 92 ALA A C 1
ATOM 693 O O . ALA A 1 92 ? -4.205 5.956 6.075 1.00 93.88 92 ALA A O 1
ATOM 694 N N . ILE A 1 93 ? -5.870 7.114 5.090 1.00 93.81 93 ILE A N 1
ATOM 695 C CA . ILE A 1 93 ? -5.855 6.353 3.834 1.00 93.81 93 ILE A CA 1
ATOM 696 C C . ILE A 1 93 ? -5.272 7.214 2.719 1.00 93.81 93 ILE A C 1
ATOM 698 O O . ILE A 1 93 ? -5.723 8.336 2.482 1.00 93.81 93 ILE A O 1
ATOM 702 N N . HIS A 1 94 ? -4.316 6.640 1.997 1.00 93.94 94 HIS A N 1
ATOM 703 C CA . HIS A 1 94 ? -3.642 7.236 0.853 1.00 93.94 94 HIS A CA 1
ATOM 704 C C . HIS A 1 94 ? -4.139 6.63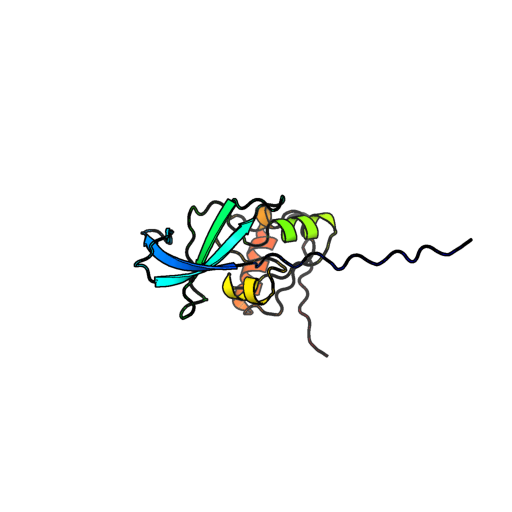7 -0.464 1.00 93.94 94 HIS A C 1
ATOM 706 O O . HIS A 1 94 ? -4.399 5.431 -0.540 1.00 93.94 94 HIS A O 1
ATOM 712 N N . PRO A 1 95 ? -4.254 7.456 -1.524 1.00 92.06 95 PRO 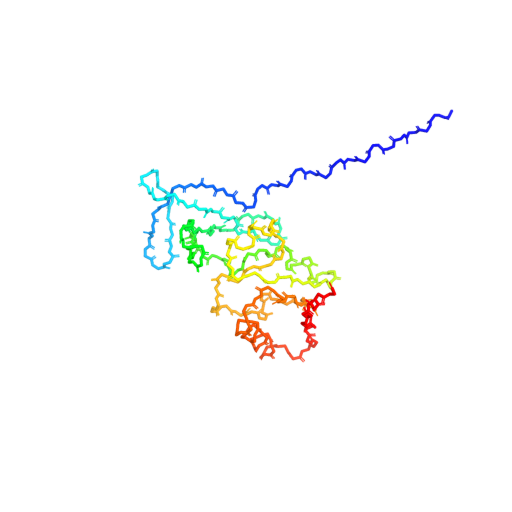A N 1
ATOM 713 C CA . PRO A 1 95 ? -4.865 7.035 -2.782 1.00 92.06 95 PRO A CA 1
ATOM 714 C C . PRO A 1 95 ? -3.962 6.124 -3.620 1.00 92.06 95 PRO A C 1
ATOM 716 O O . PRO A 1 95 ? -4.466 5.382 -4.458 1.00 92.06 95 PRO A O 1
ATOM 719 N N . THR A 1 96 ? -2.642 6.202 -3.431 1.00 94.00 96 THR A N 1
ATOM 720 C CA . THR A 1 96 ? -1.652 5.464 -4.224 1.00 94.00 96 THR A CA 1
ATOM 721 C C . THR A 1 96 ? -0.461 5.043 -3.358 1.00 94.00 96 THR A C 1
ATOM 723 O O . THR A 1 96 ? -0.174 5.704 -2.352 1.00 94.00 96 THR A O 1
ATOM 726 N N . PRO A 1 97 ? 0.290 3.998 -3.760 1.00 95.75 97 PRO A N 1
ATOM 727 C CA . PRO A 1 97 ? 1.548 3.632 -3.106 1.00 95.75 97 PRO A CA 1
ATOM 728 C C . PRO A 1 97 ? 2.544 4.794 -3.055 1.00 95.75 97 PRO A C 1
ATOM 730 O O . PRO A 1 97 ? 3.189 5.020 -2.035 1.00 95.75 97 PRO A O 1
ATOM 733 N N . ALA A 1 98 ? 2.606 5.586 -4.129 1.00 95.25 98 ALA A N 1
ATOM 734 C CA . ALA A 1 98 ? 3.455 6.768 -4.204 1.00 95.25 98 ALA A CA 1
ATOM 735 C C . ALA A 1 98 ? 3.097 7.812 -3.134 1.00 95.25 98 ALA A C 1
ATOM 737 O O . ALA A 1 98 ? 3.988 8.344 -2.476 1.00 95.25 98 ALA A O 1
ATOM 738 N N . ALA A 1 99 ? 1.803 8.081 -2.926 1.00 93.38 99 ALA A N 1
ATOM 739 C CA . ALA A 1 99 ? 1.341 9.008 -1.894 1.00 93.38 99 ALA A CA 1
ATOM 740 C C . ALA A 1 99 ? 1.643 8.487 -0.479 1.00 93.38 99 ALA A C 1
ATOM 742 O O . ALA A 1 99 ? 2.068 9.259 0.377 1.00 93.38 99 ALA A O 1
ATOM 743 N N . TRP A 1 100 ? 1.500 7.178 -0.250 1.00 94.88 100 TRP A N 1
ATOM 744 C CA . TRP A 1 100 ? 1.856 6.547 1.025 1.00 94.88 100 TRP A CA 1
ATOM 745 C C . TRP A 1 100 ? 3.361 6.638 1.322 1.00 94.88 100 TRP A C 1
ATOM 747 O O . TRP A 1 100 ? 3.751 7.006 2.429 1.00 94.88 100 TRP A O 1
ATOM 757 N N . VAL A 1 101 ? 4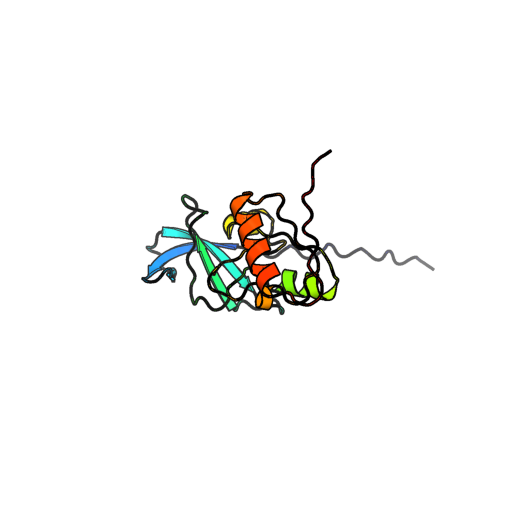.223 6.398 0.324 1.00 94.44 101 VAL A N 1
ATOM 758 C CA . VAL A 1 101 ? 5.676 6.598 0.470 1.00 94.44 101 VAL A CA 1
ATOM 759 C C . VAL A 1 101 ? 6.020 8.068 0.708 1.00 94.44 101 VAL A C 1
ATOM 761 O O . VAL A 1 101 ? 6.850 8.359 1.568 1.00 94.44 101 VAL A O 1
ATOM 764 N N . ALA A 1 102 ? 5.368 9.002 0.009 1.00 92.19 102 ALA A N 1
ATOM 765 C CA . ALA A 1 102 ? 5.561 10.437 0.228 1.00 92.19 102 ALA A CA 1
ATOM 766 C C . ALA A 1 102 ? 5.146 10.880 1.645 1.00 92.19 102 ALA A C 1
ATOM 768 O O . ALA A 1 102 ? 5.742 11.801 2.198 1.00 92.19 102 ALA A O 1
ATOM 769 N N . ALA A 1 103 ? 4.180 10.190 2.257 1.00 91.19 103 ALA A N 1
ATOM 770 C CA . ALA A 1 103 ? 3.793 10.355 3.657 1.00 91.19 103 ALA A CA 1
ATOM 771 C C . ALA A 1 103 ? 4.718 9.616 4.647 1.00 91.19 103 ALA A C 1
ATOM 773 O O . ALA A 1 103 ? 4.399 9.499 5.828 1.00 91.19 103 ALA A O 1
ATOM 774 N N . GLY A 1 104 ? 5.857 9.087 4.188 1.00 91.00 104 GLY A N 1
ATOM 775 C CA . GLY A 1 104 ? 6.818 8.387 5.037 1.00 91.00 104 GLY A CA 1
ATOM 776 C C . GLY A 1 104 ? 6.333 7.026 5.534 1.00 91.00 104 GLY A C 1
ATOM 777 O O . GLY A 1 104 ? 6.829 6.561 6.559 1.00 91.00 104 GLY A O 1
ATOM 778 N N . GLY A 1 105 ? 5.384 6.400 4.830 1.00 91.12 105 GLY A N 1
ATOM 779 C CA . GLY A 1 105 ? 4.816 5.100 5.192 1.00 91.12 105 GLY A CA 1
ATOM 780 C C . GLY A 1 105 ? 3.752 5.154 6.289 1.00 91.12 105 GLY A C 1
ATOM 781 O O . GLY A 1 105 ? 3.307 4.113 6.759 1.00 91.12 105 GLY A O 1
ATOM 782 N N . GLU A 1 106 ? 3.329 6.347 6.710 1.00 91.12 106 GLU A N 1
ATOM 783 C CA . GLU A 1 106 ? 2.326 6.499 7.762 1.00 91.12 106 GLU A CA 1
ATOM 784 C C . GLU A 1 106 ? 0.903 6.345 7.209 1.00 91.12 106 GLU A C 1
ATOM 786 O O . GLU A 1 106 ? 0.503 7.025 6.262 1.00 91.12 106 GLU A O 1
ATOM 791 N N . GLY A 1 107 ? 0.110 5.474 7.835 1.00 93.56 107 GLY A N 1
ATOM 792 C CA . GLY A 1 107 ? -1.245 5.145 7.396 1.00 93.56 107 GLY A CA 1
ATOM 793 C C . GLY A 1 107 ? -1.272 3.955 6.439 1.00 93.56 107 GLY A C 1
ATOM 794 O O . GLY A 1 107 ? -0.406 3.089 6.488 1.00 93.56 107 GLY A O 1
ATOM 795 N N . VAL A 1 108 ? -2.285 3.899 5.576 1.00 95.19 108 VAL A N 1
ATOM 796 C CA . VAL A 1 108 ? -2.587 2.733 4.727 1.00 95.19 108 VAL A CA 1
ATOM 797 C C . VAL A 1 108 ? -2.837 3.158 3.290 1.00 95.19 108 VAL A C 1
ATOM 799 O O . VAL A 1 108 ? -3.375 4.232 3.033 1.00 95.19 108 VAL A O 1
ATOM 802 N N . CYS A 1 109 ? -2.513 2.288 2.338 1.00 95.06 109 CYS A N 1
ATOM 803 C CA . CYS A 1 109 ? -2.979 2.399 0.957 1.00 95.06 109 CYS A CA 1
ATOM 804 C C . CYS A 1 109 ? -3.672 1.100 0.534 1.00 95.06 109 CYS A C 1
ATOM 806 O O . CYS A 1 109 ? -3.147 0.015 0.770 1.00 95.06 109 CYS A O 1
ATOM 808 N N . ILE A 1 110 ? -4.844 1.200 -0.095 1.00 94.25 110 ILE A N 1
ATOM 809 C CA . ILE A 1 110 ? -5.579 0.041 -0.621 1.00 94.25 110 ILE A CA 1
ATOM 810 C C . ILE A 1 110 ? -5.030 -0.300 -2.009 1.00 94.25 110 ILE A C 1
ATOM 812 O O . ILE A 1 110 ? -5.146 0.499 -2.938 1.00 94.25 110 ILE A O 1
ATOM 816 N N . LEU A 1 111 ? -4.461 -1.497 -2.150 1.00 94.56 111 LEU A N 1
ATOM 817 C CA . LEU A 1 111 ? -3.855 -1.993 -3.388 1.00 94.56 111 LEU A CA 1
ATOM 818 C C . LEU A 1 111 ? -4.834 -2.818 -4.220 1.00 94.56 111 LEU A C 1
ATOM 820 O O . LEU A 1 111 ? -4.841 -2.704 -5.446 1.00 94.56 111 LEU A O 1
ATOM 824 N N . ASP A 1 112 ? -5.658 -3.632 -3.555 1.00 91.69 112 ASP A N 1
ATOM 825 C CA . ASP A 1 112 ? -6.698 -4.432 -4.194 1.00 91.69 112 ASP A CA 1
ATOM 826 C C . ASP A 1 112 ? -8.082 -4.042 -3.679 1.00 91.69 112 ASP A C 1
ATOM 828 O O . ASP A 1 112 ? -8.520 -4.420 -2.595 1.00 91.69 112 ASP A O 1
ATOM 832 N N . TRP A 1 113 ? -8.822 -3.324 -4.517 1.00 88.31 113 TRP A N 1
ATOM 833 C CA . TRP A 1 113 ? -10.197 -2.944 -4.228 1.00 88.31 113 TRP A CA 1
ATOM 834 C C . TRP A 1 113 ? -11.175 -4.117 -4.326 1.00 88.31 113 TRP A C 1
ATOM 836 O O . TRP A 1 113 ? -12.349 -3.939 -4.033 1.00 88.31 113 TRP A O 1
ATOM 846 N N . ARG A 1 114 ? -10.790 -5.317 -4.746 1.00 87.88 114 ARG A N 1
ATOM 847 C CA . ARG A 1 114 ? -11.701 -6.473 -4.752 1.00 87.88 114 ARG A CA 1
ATOM 848 C C . ARG A 1 114 ? -11.785 -7.146 -3.383 1.00 87.88 114 ARG A C 1
ATOM 850 O O . ARG A 1 114 ? -12.734 -7.894 -3.152 1.00 87.88 114 ARG A O 1
ATOM 857 N N . CYS A 1 115 ? -10.854 -6.848 -2.476 1.00 88.06 115 CYS A N 1
ATOM 858 C CA . CYS A 1 115 ? -10.812 -7.438 -1.146 1.00 88.06 115 CYS A CA 1
ATOM 859 C C . CYS A 1 115 ? -11.985 -6.988 -0.250 1.00 88.06 115 CYS A C 1
ATOM 861 O O . CYS A 1 115 ? -12.695 -6.008 -0.513 1.00 88.06 115 CYS A O 1
ATOM 863 N N . SER A 1 116 ? -12.179 -7.708 0.859 1.00 88.56 116 SER A N 1
ATOM 864 C CA . SER A 1 116 ? -13.092 -7.279 1.919 1.00 88.56 116 SER A CA 1
ATOM 865 C C . SER A 1 116 ? -12.441 -6.177 2.755 1.00 88.56 116 SER A C 1
ATOM 867 O O . SER A 1 116 ? -11.718 -6.466 3.708 1.00 88.56 116 SER A O 1
ATOM 869 N N . LEU A 1 117 ? -12.748 -4.911 2.450 1.00 87.88 117 LEU A N 1
ATOM 870 C CA . LEU A 1 117 ? -12.238 -3.780 3.238 1.00 87.88 117 LEU A CA 1
ATOM 871 C C . LEU A 1 117 ? -12.614 -3.876 4.720 1.00 87.88 117 LEU A C 1
ATOM 873 O O . LEU A 1 117 ? -11.836 -3.474 5.569 1.00 87.88 117 LEU A O 1
ATOM 877 N N . ALA A 1 118 ? -13.769 -4.444 5.057 1.00 85.38 118 ALA A N 1
ATOM 878 C CA . ALA A 1 118 ? -14.137 -4.611 6.460 1.00 85.38 118 ALA A CA 1
ATOM 879 C C . ALA A 1 118 ? -13.278 -5.644 7.195 1.00 85.38 118 ALA A C 1
ATOM 881 O O . ALA A 1 118 ? -13.033 -5.466 8.379 1.00 85.38 118 ALA A O 1
ATOM 882 N N . GLY A 1 119 ? -12.808 -6.685 6.498 1.00 86.50 119 GLY A N 1
ATOM 883 C CA . GLY A 1 119 ? -11.852 -7.632 7.073 1.00 86.50 119 GLY A CA 1
ATOM 884 C C . GLY A 1 119 ? -10.471 -7.002 7.240 1.00 86.50 119 GLY A C 1
ATOM 885 O O . GLY A 1 119 ? -9.822 -7.210 8.254 1.00 86.50 119 GLY A O 1
ATOM 886 N N . CYS A 1 120 ? -10.041 -6.174 6.282 1.00 88.25 120 CYS A N 1
ATOM 887 C CA . CYS A 1 120 ? -8.782 -5.443 6.415 1.00 88.25 120 CYS A CA 1
ATOM 888 C C . CYS A 1 120 ? -8.827 -4.450 7.588 1.00 88.25 120 CYS A C 1
ATOM 890 O O . CYS A 1 120 ? -7.917 -4.431 8.400 1.00 88.25 120 CYS A O 1
ATOM 892 N N . PHE A 1 121 ? -9.889 -3.650 7.701 1.00 91.00 121 PHE A N 1
ATOM 893 C CA . PHE A 1 121 ? -10.024 -2.579 8.699 1.00 91.00 121 PHE A CA 1
ATOM 894 C C . PHE A 1 121 ? -10.723 -3.034 9.994 1.00 91.00 121 PHE A C 1
ATOM 896 O O . PHE A 1 121 ? -11.305 -2.214 10.709 1.00 91.00 121 PHE A O 1
ATOM 903 N N . GLU A 1 122 ? -10.710 -4.332 10.300 1.00 87.62 122 GLU A N 1
ATOM 904 C CA . GLU A 1 122 ? -11.309 -4.851 11.528 1.00 87.62 122 GLU A CA 1
ATOM 905 C C . GLU A 1 122 ? -10.660 -4.207 12.767 1.00 87.62 122 GLU A C 1
ATOM 907 O O . GLU A 1 122 ? -9.443 -4.065 12.856 1.00 87.62 122 GLU A O 1
ATOM 912 N N . GLY A 1 123 ? -11.488 -3.771 13.721 1.00 85.88 123 GLY A N 1
ATOM 913 C CA . GLY A 1 123 ? -11.034 -3.115 14.953 1.00 85.88 123 GLY A CA 1
ATOM 914 C C . GLY A 1 123 ? -10.633 -1.642 14.807 1.00 85.88 123 GLY A C 1
ATOM 915 O O . GLY A 1 123 ? -10.498 -0.957 15.817 1.00 85.88 123 GLY A O 1
ATOM 916 N N . VAL A 1 124 ? -10.510 -1.108 13.588 1.00 90.06 124 VAL A N 1
ATOM 917 C CA . VAL A 1 124 ? -10.205 0.315 13.367 1.00 90.06 124 VAL A CA 1
ATOM 918 C C . VAL A 1 124 ? -11.440 1.174 13.650 1.00 90.06 124 VAL A C 1
ATOM 920 O O . VAL A 1 124 ? -12.504 0.965 13.071 1.00 90.06 124 VAL A O 1
ATOM 923 N N . THR A 1 125 ? -11.301 2.180 14.515 1.00 84.81 125 THR A N 1
ATOM 924 C CA . THR A 1 125 ? -12.417 3.007 15.021 1.00 84.81 125 THR A CA 1
ATOM 925 C C . THR A 1 125 ? -12.494 4.405 14.404 1.00 84.81 125 THR A C 1
ATOM 927 O O . THR A 1 125 ? -13.472 5.129 14.617 1.00 84.81 125 THR A O 1
ATOM 930 N N . ALA A 1 126 ? -11.493 4.823 13.631 1.00 87.31 126 ALA A N 1
ATOM 931 C CA . ALA A 1 126 ? -11.514 6.097 12.926 1.00 87.31 126 ALA A CA 1
ATOM 932 C C . ALA A 1 126 ? -10.604 6.076 11.695 1.00 87.31 126 ALA A C 1
ATOM 934 O O . ALA A 1 126 ? -9.544 5.456 11.687 1.00 87.31 126 ALA A O 1
ATOM 935 N N . 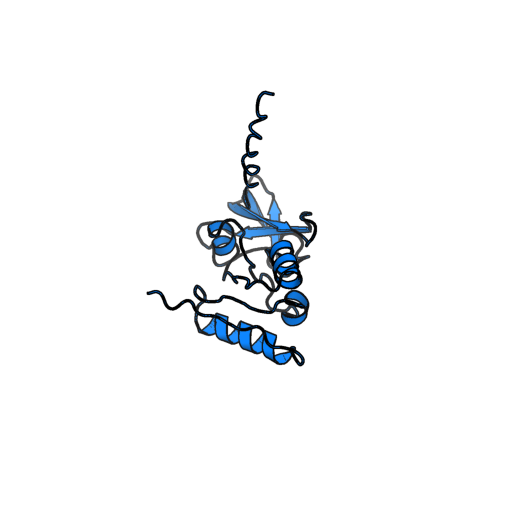ILE A 1 127 ? -11.026 6.782 10.646 1.00 88.81 127 ILE A N 1
ATOM 936 C CA . ILE A 1 127 ? -10.279 6.895 9.390 1.00 88.81 127 ILE A CA 1
ATOM 937 C C . ILE A 1 127 ? -10.228 8.364 8.984 1.00 88.81 127 ILE A C 1
ATOM 939 O O . ILE A 1 127 ? -11.236 9.073 9.050 1.00 88.81 127 ILE A O 1
ATOM 943 N N . THR A 1 128 ? -9.067 8.829 8.536 1.00 88.44 128 THR A N 1
ATOM 944 C CA . THR A 1 128 ? -8.912 10.163 7.956 1.00 88.44 128 THR A CA 1
ATOM 945 C C . THR A 1 128 ? -8.768 10.067 6.439 1.00 88.44 128 THR A C 1
ATOM 947 O O . THR A 1 128 ? -7.932 9.343 5.902 1.00 88.44 128 THR A O 1
ATOM 950 N N . THR A 1 129 ? -9.627 10.802 5.730 1.00 84.44 129 THR A N 1
ATOM 951 C CA . THR A 1 129 ? -9.698 10.814 4.256 1.00 84.44 129 THR A CA 1
ATOM 952 C C . THR A 1 129 ? -9.504 12.217 3.680 1.00 84.44 129 THR A C 1
ATOM 954 O O . THR A 1 129 ? -9.883 12.472 2.543 1.00 84.44 129 THR A O 1
ATOM 957 N N . GLY A 1 130 ? -8.959 13.157 4.463 1.00 75.50 130 GLY A N 1
ATOM 958 C CA . GLY A 1 130 ? -8.890 14.583 4.107 1.00 75.50 130 GLY A CA 1
ATOM 959 C C . GLY A 1 130 ? -8.085 14.904 2.842 1.00 75.50 130 GLY A C 1
ATOM 960 O O . GLY A 1 130 ? -8.245 15.986 2.292 1.00 75.50 130 GLY A O 1
ATOM 961 N N . HIS A 1 131 ? -7.259 13.966 2.378 1.00 77.56 131 HIS A N 1
ATOM 962 C CA . HIS A 1 131 ? -6.432 14.094 1.174 1.00 77.56 131 HIS A CA 1
ATOM 963 C C . HIS A 1 131 ? -6.964 13.274 -0.012 1.00 77.56 131 HIS A C 1
ATOM 965 O O . HIS A 1 131 ? -6.338 13.249 -1.068 1.00 77.56 131 HIS A O 1
ATOM 971 N N . LEU A 1 132 ? -8.093 12.576 0.158 1.00 84.00 132 LEU A N 1
ATOM 972 C CA . LEU A 1 132 ? -8.706 11.768 -0.891 1.00 84.00 132 LEU A CA 1
ATOM 973 C C . LEU A 1 132 ? -9.732 12.578 -1.679 1.00 84.00 132 LEU A C 1
ATOM 975 O O . LEU A 1 132 ? -10.478 13.384 -1.121 1.00 84.00 132 LEU A O 1
ATOM 979 N N . GLU A 1 133 ? -9.839 12.264 -2.968 1.00 84.19 133 GLU A N 1
ATOM 980 C CA . GLU A 1 133 ? -10.946 12.721 -3.804 1.00 84.19 133 GLU A CA 1
ATOM 981 C C . GLU A 1 133 ? -12.301 12.346 -3.168 1.00 84.19 133 GLU A C 1
ATOM 983 O O . GLU A 1 133 ? -12.468 11.207 -2.704 1.00 84.19 133 GLU A O 1
ATOM 988 N N . PRO A 1 134 ? -13.312 13.238 -3.176 1.00 83.62 134 PRO A N 1
ATOM 989 C CA . PRO A 1 134 ? -14.592 12.990 -2.508 1.00 83.62 134 PRO A CA 1
ATOM 990 C C . PRO A 1 134 ? -15.290 11.699 -2.954 1.00 83.62 134 PRO A C 1
ATOM 992 O O . PRO A 1 134 ? -15.950 11.041 -2.149 1.00 83.62 134 PRO A O 1
ATOM 995 N N . GLY A 1 135 ? -15.143 11.317 -4.227 1.00 85.19 135 GLY A N 1
ATOM 996 C CA . GLY A 1 135 ? -15.687 10.063 -4.754 1.00 85.19 135 GLY A CA 1
ATOM 997 C C . GLY A 1 135 ? -15.036 8.823 -4.134 1.00 85.19 135 GLY A C 1
ATOM 998 O O . GLY A 1 135 ? -15.737 7.882 -3.767 1.00 85.19 135 GLY A O 1
ATOM 999 N N . VAL A 1 136 ? -13.714 8.852 -3.942 1.00 84.00 136 VAL A N 1
ATOM 1000 C CA . VAL A 1 136 ? -12.948 7.756 -3.328 1.00 84.00 136 VAL A CA 1
ATOM 1001 C C . VAL A 1 136 ? -13.299 7.629 -1.847 1.00 84.00 136 VAL A C 1
ATOM 1003 O O . VAL A 1 136 ? -13.582 6.528 -1.377 1.00 84.00 136 VAL A O 1
ATOM 1006 N N . ALA A 1 137 ? -13.364 8.752 -1.124 1.00 85.31 137 ALA A N 1
ATOM 1007 C CA . ALA A 1 137 ? -13.755 8.760 0.286 1.00 85.31 137 ALA A CA 1
ATOM 1008 C C . ALA A 1 137 ? -15.159 8.161 0.497 1.00 85.31 137 ALA A C 1
ATOM 1010 O O . ALA A 1 137 ? -15.350 7.329 1.385 1.00 85.31 137 ALA A O 1
ATOM 1011 N N . ARG A 1 138 ? -16.128 8.520 -0.360 1.00 85.56 138 ARG A N 1
ATOM 1012 C CA . ARG A 1 138 ? -17.491 7.960 -0.322 1.00 85.56 138 ARG A CA 1
ATOM 1013 C C . ARG A 1 138 ? -17.526 6.464 -0.621 1.00 85.56 138 ARG A C 1
ATOM 1015 O O . ARG A 1 138 ? -18.301 5.746 0.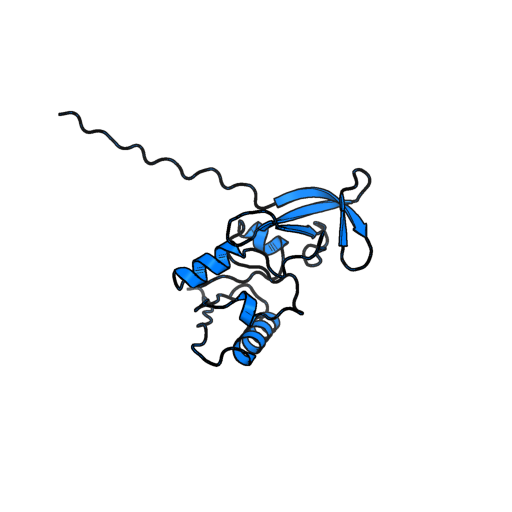005 1.00 85.56 138 ARG A O 1
ATOM 1022 N N . GLU A 1 139 ? -16.721 5.985 -1.567 1.00 85.50 139 GLU A N 1
ATOM 1023 C CA . GLU A 1 139 ? -16.685 4.556 -1.893 1.00 85.50 139 GLU A CA 1
ATOM 1024 C C . GLU A 1 139 ? -16.066 3.732 -0.754 1.00 85.50 139 GLU A C 1
ATOM 1026 O O . GLU A 1 139 ? -16.613 2.690 -0.390 1.00 85.50 139 GLU A O 1
ATOM 1031 N N . ILE A 1 140 ? -14.994 4.225 -0.122 1.00 85.88 140 ILE A N 1
ATOM 1032 C CA . ILE A 1 140 ? -14.433 3.620 1.097 1.00 85.88 140 ILE A CA 1
ATOM 1033 C C . ILE A 1 140 ? -15.506 3.556 2.188 1.00 85.88 140 ILE A C 1
ATOM 1035 O O . ILE A 1 140 ? -15.775 2.487 2.736 1.00 85.88 140 ILE A O 1
ATOM 1039 N N . GLU A 1 141 ? -16.168 4.682 2.463 1.00 83.00 141 GLU A N 1
ATOM 1040 C CA . GLU A 1 141 ? -17.217 4.774 3.478 1.00 83.00 141 GLU A CA 1
ATOM 1041 C C . GLU A 1 141 ? -18.351 3.774 3.213 1.00 83.00 141 GLU A C 1
ATOM 1043 O O . GLU A 1 141 ? -18.754 3.030 4.109 1.00 83.00 141 GLU A O 1
ATOM 1048 N N . LYS A 1 142 ? -18.840 3.702 1.972 1.00 83.56 142 LYS A N 1
ATOM 1049 C CA . LYS A 1 142 ? -19.890 2.765 1.557 1.00 83.56 142 LYS A CA 1
ATOM 1050 C C . LYS A 1 142 ? -19.487 1.311 1.800 1.00 83.56 142 LYS A C 1
ATOM 1052 O O . LYS A 1 142 ? -20.297 0.522 2.288 1.00 83.56 142 LYS A O 1
ATOM 1057 N N . ARG A 1 143 ? -18.252 0.941 1.462 1.00 82.31 143 ARG A N 1
ATOM 1058 C CA . ARG A 1 143 ? -17.765 -0.442 1.567 1.00 82.31 143 ARG A CA 1
ATOM 1059 C C . ARG A 1 143 ? -17.481 -0.870 2.999 1.00 82.31 143 ARG A C 1
ATOM 1061 O O . ARG A 1 143 ? -17.745 -2.021 3.332 1.00 82.31 143 ARG A O 1
ATOM 1068 N N . LEU A 1 144 ? -17.035 0.053 3.846 1.00 79.56 144 LEU A N 1
ATOM 1069 C CA . LEU A 1 144 ? -16.907 -0.187 5.282 1.00 79.56 144 LEU A CA 1
ATOM 1070 C C . LEU A 1 144 ? -18.287 -0.314 5.945 1.00 79.56 144 LEU A C 1
ATOM 1072 O O . LEU A 1 144 ? -18.538 -1.283 6.658 1.00 79.56 144 LEU A O 1
ATOM 1076 N N . LYS A 1 145 ? -19.230 0.588 5.636 1.00 73.56 145 LYS A N 1
ATOM 1077 C CA . LYS A 1 145 ? -20.599 0.566 6.191 1.00 73.56 145 LYS A CA 1
ATOM 1078 C C . LYS A 1 145 ? -21.398 -0.679 5.822 1.00 73.56 145 LYS A C 1
ATOM 1080 O O . LYS A 1 145 ? -22.203 -1.135 6.625 1.00 73.56 145 LYS A O 1
ATOM 1085 N N . ARG A 1 146 ? -21.189 -1.243 4.628 1.00 61.41 146 ARG A N 1
ATOM 1086 C CA . ARG A 1 146 ? -21.924 -2.436 4.172 1.00 61.41 146 ARG A CA 1
ATOM 1087 C C . ARG A 1 146 ? -21.673 -3.670 5.049 1.00 61.41 146 ARG A C 1
ATOM 1089 O O . ARG A 1 146 ? -22.512 -4.562 5.079 1.00 61.41 146 ARG A O 1
ATOM 1096 N N . ASN A 1 147 ? -20.552 -3.698 5.768 1.00 50.31 147 ASN A N 1
ATOM 1097 C CA . ASN A 1 147 ? -20.100 -4.861 6.528 1.00 50.31 147 ASN A CA 1
ATOM 1098 C C . ASN A 1 147 ? -19.944 -4.580 8.043 1.00 50.31 147 ASN A C 1
ATOM 1100 O O . ASN A 1 147 ? -19.773 -5.520 8.813 1.00 50.31 147 ASN A O 1
ATOM 1104 N N . PHE A 1 148 ? -20.042 -3.321 8.495 1.00 51.97 148 PHE A N 1
ATOM 1105 C CA . PHE A 1 148 ? -19.993 -2.941 9.913 1.00 51.97 148 PHE A CA 1
ATOM 1106 C C . PHE A 1 148 ? -21.400 -2.931 10.540 1.00 51.97 148 PHE A C 1
ATOM 1108 O O . PHE A 1 148 ? -22.104 -1.925 10.505 1.00 51.97 148 PHE A O 1
ATOM 1115 N N . TRP A 1 149 ? -21.808 -4.047 11.153 1.00 46.53 149 TRP A N 1
ATOM 1116 C CA . TRP A 1 149 ? -23.025 -4.123 11.986 1.00 46.53 149 TRP A CA 1
ATOM 1117 C C . TRP A 1 149 ? -22.781 -3.791 13.474 1.00 46.53 149 TRP A C 1
ATOM 1119 O O . TRP A 1 149 ? -23.726 -3.750 14.259 1.00 46.53 149 TRP A O 1
ATOM 1129 N N . ARG A 1 150 ? -21.535 -3.510 13.890 1.00 43.28 150 ARG A N 1
ATOM 1130 C CA . ARG A 1 150 ? -21.193 -3.090 15.262 1.00 43.28 150 ARG A CA 1
ATOM 1131 C C . ARG A 1 150 ? -20.109 -2.005 15.254 1.00 43.28 150 ARG A C 1
ATOM 1133 O O . ARG A 1 150 ? -18.967 -2.303 14.951 1.00 43.28 150 ARG A O 1
ATOM 1140 N N . GLY A 1 151 ? -20.481 -0.769 15.608 1.00 48.88 151 GLY A N 1
ATOM 1141 C CA . GLY A 1 151 ? -19.555 0.338 15.906 1.00 48.88 151 GLY A CA 1
ATOM 1142 C C . GLY A 1 151 ? -18.854 0.943 14.686 1.00 48.88 151 GLY A C 1
ATOM 1143 O O . GLY A 1 151 ? -17.794 0.485 14.287 1.00 48.88 151 GLY A O 1
ATOM 1144 N N . LEU A 1 152 ? -19.435 1.989 14.094 1.00 49.53 152 LEU A N 1
ATOM 1145 C CA . LEU A 1 152 ? -18.866 2.645 12.912 1.00 49.53 152 LEU A CA 1
ATOM 1146 C C . LEU A 1 152 ? -17.588 3.434 13.237 1.00 49.53 152 LEU A C 1
ATOM 1148 O O . LEU A 1 152 ? -17.595 4.201 14.208 1.00 49.53 152 LEU A O 1
ATOM 1152 N N . PRO A 1 153 ? -16.557 3.365 12.375 1.00 52.53 153 PRO A N 1
ATOM 1153 C CA . PRO A 1 153 ? -15.434 4.273 12.465 1.00 52.53 153 PRO A CA 1
ATOM 1154 C C . PRO A 1 153 ? -15.877 5.724 12.232 1.00 52.53 153 PRO A C 1
ATOM 1156 O O . PRO A 1 153 ? -16.617 6.008 11.284 1.00 52.53 153 PRO A O 1
ATOM 1159 N N . ARG A 1 154 ? -15.421 6.673 13.057 1.00 61.19 154 ARG A N 1
ATOM 1160 C CA . ARG A 1 154 ? -15.666 8.106 12.817 1.00 61.19 154 ARG A CA 1
ATOM 1161 C C . ARG A 1 154 ? -14.731 8.608 11.715 1.00 61.19 154 ARG A C 1
ATOM 1163 O O . ARG A 1 154 ? -13.517 8.625 11.897 1.00 61.19 154 ARG A O 1
ATOM 1170 N N . ILE A 1 155 ? -15.290 9.031 10.579 1.00 58.12 155 ILE A N 1
ATOM 1171 C CA . ILE A 1 155 ? -14.517 9.658 9.497 1.00 58.12 155 ILE A CA 1
ATOM 1172 C C . ILE A 1 155 ? -14.407 11.159 9.778 1.00 58.12 155 ILE A C 1
ATOM 1174 O O . ILE A 1 155 ? -15.403 11.884 9.746 1.00 58.12 155 ILE A O 1
ATOM 1178 N N . GLY A 1 156 ? -13.196 11.622 10.088 1.00 54.06 156 GLY A N 1
ATOM 1179 C CA . GLY A 1 156 ? -12.901 13.028 10.363 1.00 54.06 156 GLY A CA 1
ATOM 1180 C C . GLY A 1 156 ? -12.208 13.702 9.179 1.00 54.06 156 GLY A C 1
ATOM 1181 O O . GLY A 1 156 ? -11.088 13.340 8.824 1.00 54.06 156 GLY A O 1
ATOM 1182 N N . GLY A 1 157 ? -12.848 14.711 8.584 1.00 42.59 157 GLY A N 1
ATOM 1183 C CA . GLY A 1 157 ? -12.196 15.639 7.659 1.00 42.59 157 GLY A CA 1
ATOM 1184 C C . GLY A 1 157 ? -11.600 16.809 8.438 1.00 42.59 157 GLY A C 1
ATOM 1185 O O . GLY A 1 157 ? -12.342 17.591 9.033 1.00 42.59 157 GLY A O 1
ATOM 1186 N N . ARG A 1 158 ? -10.271 16.949 8.447 1.00 40.88 158 ARG A N 1
ATOM 1187 C CA . ARG A 1 158 ? -9.598 18.130 9.004 1.00 40.88 158 ARG A CA 1
ATOM 1188 C C . ARG A 1 158 ? -9.942 19.326 8.103 1.00 40.88 158 ARG A C 1
ATOM 1190 O O . ARG A 1 158 ? -9.307 19.531 7.076 1.00 40.88 158 ARG A O 1
ATOM 1197 N N . ARG A 1 159 ? -10.980 20.098 8.443 1.00 40.78 159 ARG A N 1
ATOM 1198 C CA . ARG A 1 159 ? -11.138 21.452 7.893 1.00 40.78 159 ARG A CA 1
ATOM 1199 C C . ARG A 1 159 ? -10.054 22.303 8.544 1.00 40.78 159 ARG A C 1
ATOM 1201 O O . ARG A 1 159 ? -10.081 22.484 9.760 1.00 40.78 159 ARG A O 1
ATOM 1208 N N . GLY A 1 160 ? -9.074 22.721 7.749 1.00 40.44 160 GLY A N 1
ATOM 1209 C CA . GLY A 1 160 ? -8.031 23.643 8.185 1.00 40.44 160 GLY A CA 1
ATOM 1210 C C . GLY A 1 160 ? -8.643 24.904 8.796 1.00 40.44 160 GLY A C 1
ATOM 1211 O O . GLY A 1 160 ? -9.640 25.420 8.286 1.00 40.44 160 GLY A O 1
ATOM 1212 N N . ARG A 1 161 ? -8.064 25.329 9.919 1.00 35.06 161 ARG A N 1
ATOM 1213 C CA . ARG A 1 161 ? -8.067 26.726 10.352 1.00 35.06 161 ARG A CA 1
ATOM 1214 C C . ARG A 1 161 ? -6.908 27.437 9.677 1.00 35.06 161 ARG A C 1
ATOM 1216 O O . ARG A 1 161 ? -5.879 26.753 9.479 1.00 35.06 161 ARG A O 1
#

Secondary structure (DSSP, 8-state):
--------PPPPPPPPSEEEEEEEEETTTEEEE-TTSEEEEEEEEE-TTS-EEEEEEE-TT-TT-EEESS---SEE-HHHHHHHHHHT-EEEEESSHHHHHHTTT-SEEES-TTS-HHHHTTT--EEE-TTS-HHHHHHHHHHHHTT-SS---EE------